Protein AF-A0A2S3U8Y3-F1 (afdb_monomer_lite)

Radius of gyration: 16.67 Å; chains: 1; bounding box: 42×33×46 Å

Secondary structure (DSSP, 8-state):
----SS-EEEEEE--SS---EEEEEEE-S-SBSSSSTTSPB-TT-EEEEE-EEEEESS--EE-EEEEPB--EETTEEPP---EEEEEE-TT--SEEEEEE-TT-EEE--TTS---SS--B--EEEEEES----

InterPro domains:
  IPR027994 WxL domain [PF13731] (4-131)

Foldseek 3Di:
DPPDLKDKDKDADPVPQQFKKFKKKWWWAAFFLDPDPVTAHLPPKWKKFWKDWPDWPFDKDADIDTYDYFDADPNDIDTGDIDTGMMDHRNGHHGMTMIIRSVMDIDRDPPGDDDPGGTDIDMDIDMGRDGDD

Sequence (133 aa):
MNASTTPTVEVSDLRGTNAGWSLTVAQGQQFNTATDASGSALTNAALTVASTKVSSDSTVNTGNATLTPGTTTSGTTTNGAAGTVASASDGDGNGISTFTFGSSTLAVPGATTKLAKAYTTTLTWNLGDTPSN

Organism: NCBI:txid337330

pLDDT: mean 90.71, std 12.18, range [37.59, 98.12]

Structure (mmCIF, N/CA/C/O backbone):
data_AF-A0A2S3U8Y3-F1
#
_entry.id   AF-A0A2S3U8Y3-F1
#
loop_
_atom_site.group_PDB
_atom_site.id
_atom_site.type_symbol
_atom_site.label_atom_id
_atom_site.label_alt_id
_atom_site.label_comp_id
_atom_site.label_asym_id
_atom_site.label_entity_id
_atom_site.label_seq_id
_atom_site.pdbx_PDB_ins_code
_atom_site.Cartn_x
_atom_site.Cartn_y
_atom_site.Cartn_z
_atom_site.occupancy
_atom_site.B_iso_or_equiv
_atom_site.auth_seq_id
_atom_site.auth_comp_id
_atom_site.auth_asym_id
_atom_site.auth_atom_id
_atom_site.pdbx_PDB_model_num
ATOM 1 N N . MET A 1 1 ? 4.370 16.538 14.446 1.00 37.59 1 MET A N 1
ATOM 2 C CA . MET A 1 1 ? 4.765 15.880 13.185 1.00 37.59 1 MET A CA 1
ATOM 3 C C . MET A 1 1 ? 3.843 16.412 12.108 1.00 37.59 1 MET A C 1
ATOM 5 O O . MET A 1 1 ? 2.636 16.321 12.290 1.00 37.59 1 MET A O 1
ATOM 9 N N . ASN A 1 2 ? 4.377 17.036 11.060 1.00 37.81 2 ASN A N 1
ATOM 10 C CA . ASN A 1 2 ? 3.556 17.513 9.949 1.00 37.81 2 ASN A CA 1
ATOM 11 C C . ASN A 1 2 ? 3.145 16.279 9.146 1.00 37.81 2 ASN A C 1
ATOM 13 O O . ASN A 1 2 ? 3.967 15.710 8.433 1.00 37.81 2 ASN A O 1
ATOM 17 N N . ALA A 1 3 ? 1.919 15.796 9.343 1.00 47.47 3 ALA A N 1
ATOM 18 C CA . ALA A 1 3 ? 1.390 14.721 8.520 1.00 47.47 3 ALA A CA 1
ATOM 19 C C . ALA A 1 3 ? 1.272 15.256 7.088 1.00 47.47 3 ALA A C 1
ATOM 21 O O . ALA A 1 3 ? 0.529 16.209 6.852 1.00 47.47 3 ALA A O 1
ATOM 22 N N . SER A 1 4 ? 2.031 14.687 6.147 1.00 53.06 4 SER A N 1
ATOM 23 C CA . SER A 1 4 ? 1.773 14.936 4.729 1.00 53.06 4 SER A CA 1
ATOM 24 C C . SER A 1 4 ? 0.342 14.499 4.443 1.00 53.06 4 SER A C 1
ATOM 26 O O . SER A 1 4 ? -0.022 13.355 4.715 1.00 53.06 4 SER A O 1
ATOM 28 N N . THR A 1 5 ? -0.479 15.398 3.910 1.00 67.19 5 THR A N 1
ATOM 29 C CA . THR A 1 5 ? -1.852 15.070 3.504 1.00 67.19 5 THR A CA 1
ATOM 30 C C . THR A 1 5 ? -1.881 14.187 2.258 1.00 67.19 5 THR A C 1
ATOM 32 O O . THR A 1 5 ? -2.930 13.656 1.912 1.00 67.19 5 THR A O 1
ATOM 35 N N . THR A 1 6 ? -0.736 14.010 1.588 1.00 78.19 6 THR A N 1
ATOM 36 C CA . THR A 1 6 ? -0.576 13.116 0.439 1.00 78.19 6 THR A CA 1
ATOM 37 C C . THR A 1 6 ? 0.714 12.304 0.605 1.00 78.19 6 THR A C 1
ATOM 39 O O . THR A 1 6 ? 1.803 12.839 0.391 1.00 78.19 6 THR A O 1
ATOM 42 N N . PRO A 1 7 ? 0.645 11.038 1.046 1.00 87.31 7 PRO A N 1
ATOM 43 C CA . PRO A 1 7 ? 1.820 10.172 1.111 1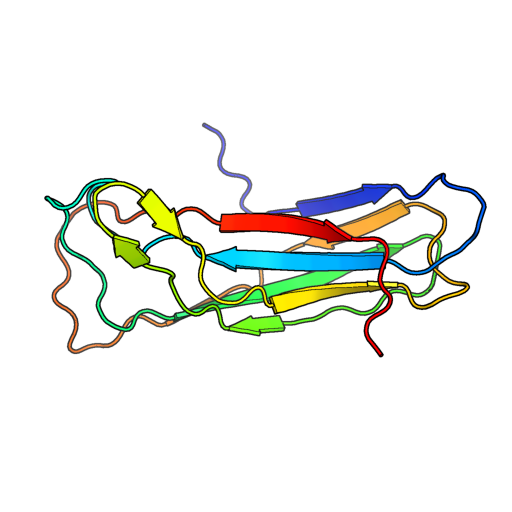.00 87.31 7 PRO A CA 1
ATOM 44 C C . PRO A 1 7 ? 2.390 9.937 -0.295 1.00 87.31 7 PRO A C 1
ATOM 46 O O . PRO A 1 7 ? 1.639 9.582 -1.207 1.00 87.31 7 PRO A O 1
ATOM 49 N N . THR A 1 8 ? 3.706 10.112 -0.445 1.00 92.38 8 THR A N 1
ATOM 50 C CA . THR A 1 8 ? 4.437 10.003 -1.719 1.00 92.38 8 THR A CA 1
ATOM 51 C C . THR A 1 8 ? 5.597 9.024 -1.574 1.00 92.38 8 THR A C 1
ATOM 53 O O . THR A 1 8 ? 6.280 9.031 -0.550 1.00 92.38 8 THR A O 1
ATOM 56 N N . VAL A 1 9 ? 5.832 8.208 -2.601 1.00 94.56 9 VAL A N 1
ATOM 57 C CA . VAL A 1 9 ? 7.016 7.348 -2.735 1.00 94.56 9 VAL A CA 1
ATOM 58 C C . VAL A 1 9 ? 7.700 7.666 -4.057 1.00 94.56 9 VAL A C 1
ATOM 60 O O . VAL A 1 9 ? 7.035 7.807 -5.083 1.00 94.56 9 VAL A O 1
ATOM 63 N N . GLU A 1 10 ? 9.024 7.753 -4.021 1.00 96.44 10 GLU A N 1
ATOM 64 C CA . GLU A 1 10 ? 9.883 7.846 -5.196 1.00 96.44 10 GLU A CA 1
ATOM 65 C C . GLU A 1 10 ? 10.728 6.572 -5.290 1.00 96.44 10 GLU A C 1
ATOM 67 O O . GLU A 1 10 ? 11.330 6.145 -4.304 1.00 96.44 10 GLU A O 1
ATOM 72 N N . VAL A 1 11 ? 10.740 5.958 -6.471 1.00 95.69 11 VAL A N 1
ATOM 73 C CA . VAL A 1 11 ? 11.632 4.857 -6.832 1.00 95.69 11 VAL A CA 1
ATOM 74 C C . VAL A 1 11 ? 12.668 5.416 -7.796 1.00 95.69 11 VAL A C 1
ATOM 76 O O . VAL A 1 11 ? 12.304 5.876 -8.875 1.00 95.69 11 VAL A O 1
ATOM 79 N N . SER A 1 12 ? 13.936 5.368 -7.396 1.00 95.75 12 SER A N 1
ATOM 80 C CA . SER A 1 12 ? 15.076 5.824 -8.194 1.00 95.75 12 SER A CA 1
ATOM 81 C C . SER A 1 12 ? 15.930 4.620 -8.567 1.00 95.75 12 SER A C 1
ATOM 83 O O . SER A 1 12 ? 16.745 4.156 -7.768 1.00 95.75 12 SER A O 1
ATOM 85 N N . ASP A 1 13 ? 15.713 4.092 -9.769 1.00 94.44 13 ASP A N 1
ATOM 86 C CA . ASP A 1 13 ? 16.428 2.927 -10.279 1.00 94.44 13 ASP A CA 1
ATOM 87 C C . ASP A 1 13 ? 17.562 3.357 -11.213 1.00 94.44 13 ASP A C 1
ATOM 89 O O . ASP A 1 13 ? 17.360 3.778 -12.354 1.00 94.44 13 ASP A O 1
ATOM 93 N N . LEU A 1 14 ? 18.783 3.250 -10.695 1.00 92.69 14 LEU A N 1
ATOM 94 C CA . LEU A 1 14 ? 20.017 3.625 -11.383 1.00 92.69 14 LEU A CA 1
ATOM 95 C C . LEU A 1 14 ? 20.921 2.411 -11.633 1.00 92.69 14 LEU A C 1
ATOM 97 O O . LEU A 1 14 ? 22.128 2.566 -11.820 1.00 92.69 14 LEU A O 1
ATOM 101 N N . ARG A 1 15 ? 20.363 1.191 -11.616 1.00 92.00 15 ARG A N 1
ATOM 102 C CA . ARG A 1 15 ? 21.140 -0.049 -11.801 1.00 92.00 15 ARG A CA 1
ATOM 103 C C . ARG A 1 15 ? 21.731 -0.165 -13.206 1.00 92.00 15 ARG A C 1
ATOM 105 O O . ARG A 1 15 ? 22.720 -0.866 -13.396 1.00 92.00 15 ARG A O 1
ATOM 112 N N . GLY A 1 16 ? 21.128 0.499 -14.195 1.00 87.19 16 GLY A N 1
ATOM 113 C CA . GLY A 1 16 ? 21.601 0.528 -15.582 1.00 87.19 16 GLY A CA 1
ATOM 114 C C . GLY A 1 16 ? 21.310 -0.747 -16.379 1.00 87.19 16 GLY A C 1
ATOM 115 O O . GLY A 1 16 ? 21.524 -0.765 -17.587 1.00 87.19 16 GLY A O 1
ATOM 116 N N . THR A 1 17 ? 20.776 -1.791 -15.738 1.00 90.75 17 THR A N 1
ATOM 117 C CA . THR A 1 17 ? 20.333 -3.031 -16.394 1.00 90.75 17 THR A CA 1
ATOM 118 C C . THR A 1 17 ? 18.989 -2.875 -17.095 1.00 90.75 17 THR A C 1
ATOM 120 O O . THR A 1 17 ? 18.659 -3.696 -17.944 1.00 90.75 17 THR A O 1
ATOM 123 N N . ASN A 1 18 ? 18.223 -1.835 -16.743 1.00 91.44 18 ASN A N 1
ATOM 124 C CA . ASN A 1 18 ? 16.844 -1.629 -17.176 1.00 91.44 18 ASN A CA 1
ATOM 125 C C . ASN A 1 18 ? 15.880 -2.760 -16.776 1.00 91.44 18 ASN A C 1
ATOM 127 O O . ASN A 1 18 ? 14.777 -2.855 -17.311 1.00 91.44 18 ASN A O 1
ATOM 131 N N . ALA A 1 19 ? 16.296 -3.616 -15.838 1.00 93.62 19 ALA A N 1
ATOM 132 C CA . ALA A 1 19 ? 15.482 -4.709 -15.333 1.00 93.62 19 ALA A CA 1
ATOM 133 C C . ALA A 1 19 ? 14.278 -4.176 -14.551 1.00 93.62 19 ALA A C 1
ATOM 135 O O . ALA A 1 19 ? 14.382 -3.161 -13.867 1.00 93.62 19 ALA A O 1
ATOM 136 N N . GLY A 1 20 ? 13.156 -4.889 -14.601 1.00 94.50 20 GLY A N 1
ATOM 137 C CA . GLY A 1 20 ? 11.944 -4.494 -13.886 1.00 94.50 20 GLY A CA 1
ATOM 138 C C . GLY A 1 20 ? 12.099 -4.454 -12.361 1.00 94.50 20 GLY A C 1
ATOM 139 O O . GLY A 1 20 ? 13.095 -4.903 -11.780 1.00 94.50 20 GLY A O 1
ATOM 140 N N . TRP A 1 21 ? 11.072 -3.924 -11.702 1.00 95.75 21 TRP A N 1
ATOM 141 C CA . TRP A 1 21 ? 10.957 -3.894 -10.246 1.00 95.75 21 TRP A CA 1
ATOM 142 C C . TRP A 1 21 ? 9.493 -3.956 -9.807 1.00 95.75 21 TRP A C 1
ATOM 144 O O . TRP A 1 21 ? 8.574 -3.638 -10.562 1.00 95.75 21 TRP A O 1
ATOM 154 N N . SER A 1 22 ? 9.271 -4.351 -8.557 1.00 96.81 22 SER A N 1
ATOM 155 C CA . SER A 1 22 ? 7.957 -4.417 -7.924 1.00 96.81 22 SER A CA 1
ATOM 156 C C . SER A 1 22 ? 8.002 -3.766 -6.545 1.00 96.81 22 SER A C 1
ATOM 158 O O . SER A 1 22 ? 8.751 -4.191 -5.661 1.00 96.81 22 SER A O 1
ATOM 160 N N . LEU A 1 23 ? 7.193 -2.720 -6.364 1.00 97.00 23 LEU A N 1
ATOM 161 C CA . LEU A 1 23 ? 6.929 -2.081 -5.082 1.00 97.00 23 LEU A CA 1
ATOM 162 C C . LEU A 1 23 ? 5.701 -2.734 -4.454 1.00 97.00 23 LEU A C 1
ATOM 164 O O . LEU A 1 23 ? 4.584 -2.660 -4.975 1.00 97.00 23 LEU A O 1
ATOM 168 N N . THR A 1 24 ? 5.912 -3.337 -3.293 1.00 97.50 24 THR A N 1
ATOM 169 C CA . THR A 1 24 ? 4.889 -4.061 -2.543 1.00 97.50 24 THR A CA 1
ATOM 170 C C . THR A 1 24 ? 4.713 -3.468 -1.155 1.00 97.50 24 THR A C 1
ATOM 172 O O . THR A 1 24 ? 5.638 -2.882 -0.586 1.00 97.50 24 THR A O 1
ATOM 175 N N . VAL A 1 25 ? 3.517 -3.631 -0.599 1.00 97.62 25 VAL A N 1
ATOM 176 C CA . VAL A 1 25 ? 3.197 -3.232 0.769 1.00 97.62 25 VAL A CA 1
ATOM 177 C C . VAL A 1 25 ? 2.461 -4.360 1.478 1.00 97.62 25 VAL A C 1
ATOM 179 O O . VAL A 1 25 ? 1.575 -4.997 0.912 1.00 97.62 25 VAL A O 1
ATOM 182 N N . ALA A 1 26 ? 2.840 -4.609 2.725 1.00 97.81 26 ALA A N 1
ATOM 183 C CA . ALA A 1 26 ? 2.190 -5.561 3.610 1.00 97.81 26 ALA A CA 1
ATOM 184 C C . ALA A 1 26 ? 1.786 -4.867 4.910 1.00 97.81 26 ALA A C 1
ATOM 186 O O . ALA A 1 26 ? 2.493 -3.987 5.406 1.00 97.81 26 ALA A O 1
ATOM 187 N N . GLN A 1 27 ? 0.657 -5.279 5.479 1.00 97.25 27 GLN A N 1
ATOM 188 C CA . GLN A 1 27 ? 0.222 -4.814 6.789 1.00 97.25 27 GLN A CA 1
ATOM 189 C C . GLN A 1 27 ? 0.763 -5.748 7.874 1.00 97.25 27 GLN A C 1
ATOM 191 O O . GLN A 1 27 ? 0.697 -6.971 7.739 1.00 97.25 27 GLN A O 1
ATOM 196 N N . GLY A 1 2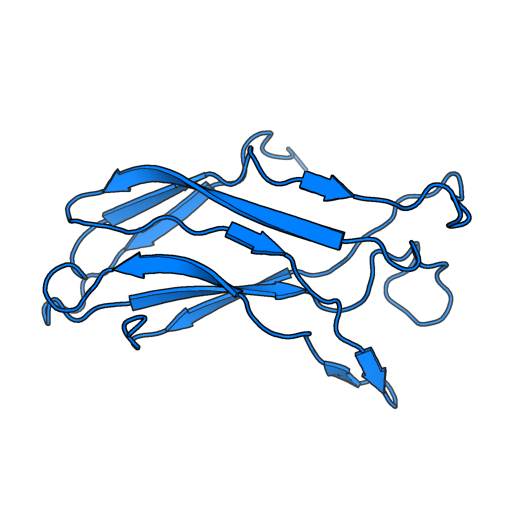8 ? 1.268 -5.167 8.962 1.00 94.44 28 GLY A N 1
ATOM 197 C CA . GLY A 1 28 ? 1.550 -5.869 10.211 1.00 94.44 28 GLY A CA 1
ATOM 198 C C . GLY A 1 28 ? 0.250 -6.270 10.909 1.00 94.44 28 GLY A C 1
ATOM 199 O O . GLY A 1 28 ? -0.653 -6.818 10.291 1.00 94.44 28 GLY A O 1
ATOM 200 N N . GLN A 1 29 ? 0.111 -5.980 12.201 1.00 93.69 29 GLN A N 1
ATOM 201 C CA . GLN A 1 29 ? -1.134 -6.282 12.919 1.00 93.69 29 GLN A CA 1
ATOM 202 C C . GLN A 1 29 ? -2.337 -5.487 12.400 1.00 93.69 29 GLN A C 1
ATOM 204 O O . GLN A 1 29 ? -2.207 -4.512 11.655 1.00 93.69 29 GLN A O 1
ATOM 209 N N . GLN A 1 30 ? -3.535 -5.885 12.821 1.00 95.19 30 GLN A N 1
ATOM 210 C CA . GLN A 1 30 ? -4.726 -5.064 12.623 1.00 95.19 30 GLN A CA 1
ATOM 211 C C . GLN A 1 30 ? -4.519 -3.654 13.228 1.00 95.19 30 GLN A C 1
ATOM 213 O O . GLN A 1 30 ? -3.604 -3.416 14.017 1.00 95.19 30 GLN A O 1
ATOM 218 N N . PHE A 1 31 ? -5.335 -2.687 12.812 1.00 95.31 31 PHE A N 1
ATOM 219 C CA . PHE A 1 31 ? -5.430 -1.396 13.478 1.00 95.31 31 PHE A CA 1
ATOM 220 C C . PHE A 1 31 ? -5.835 -1.603 14.936 1.00 95.31 31 PHE A C 1
ATOM 222 O O . PHE A 1 31 ? -6.961 -2.022 15.211 1.00 95.31 31 PHE A O 1
ATOM 229 N N . ASN A 1 32 ? -4.943 -1.266 15.862 1.00 94.38 32 ASN A N 1
ATOM 230 C CA . ASN A 1 32 ? -5.126 -1.498 17.288 1.00 94.38 32 ASN A CA 1
ATOM 231 C C . ASN A 1 32 ? -4.913 -0.211 18.088 1.00 94.38 32 ASN A C 1
ATOM 233 O O . ASN A 1 32 ? -4.140 0.661 17.698 1.00 94.38 32 ASN A O 1
ATOM 237 N N . THR A 1 33 ? -5.578 -0.093 19.241 1.00 94.62 33 THR A N 1
ATOM 238 C CA . THR A 1 33 ? -5.389 1.062 20.141 1.00 94.62 33 THR A CA 1
ATOM 239 C C . THR A 1 33 ? -4.072 1.044 20.918 1.00 94.62 33 THR A C 1
ATOM 241 O O . THR A 1 33 ? -3.769 1.994 21.635 1.00 94.62 33 THR A O 1
ATOM 244 N N . ALA A 1 34 ? -3.333 -0.059 20.840 1.00 86.94 34 ALA A N 1
ATOM 245 C CA . ALA A 1 34 ? -1.991 -0.224 21.374 1.00 86.94 34 ALA A CA 1
ATOM 246 C C . ALA A 1 34 ? -1.206 -1.125 20.417 1.00 86.94 34 ALA A C 1
ATOM 248 O O . ALA A 1 34 ? -1.794 -1.943 19.711 1.00 86.94 34 ALA A O 1
ATOM 249 N N . THR A 1 35 ? 0.115 -0.975 20.395 1.00 73.75 35 THR A N 1
ATOM 250 C CA . THR A 1 35 ? 1.013 -1.771 19.542 1.00 73.75 35 THR A CA 1
ATOM 251 C C . THR A 1 35 ? 1.299 -3.168 20.103 1.00 73.75 35 THR A C 1
ATOM 253 O O . THR A 1 35 ? 1.978 -3.957 19.453 1.00 73.75 35 THR A O 1
ATOM 256 N N . ASP A 1 36 ? 0.812 -3.464 21.308 1.00 70.94 36 ASP A N 1
ATOM 257 C CA . ASP A 1 36 ? 0.915 -4.755 21.985 1.00 70.94 36 ASP A CA 1
ATOM 258 C C . ASP A 1 36 ? -0.462 -5.443 22.109 1.00 70.94 36 ASP A C 1
ATOM 260 O O . ASP A 1 36 ? -1.491 -4.944 21.642 1.00 70.94 36 ASP A O 1
ATOM 264 N N . ALA A 1 37 ? -0.489 -6.607 22.763 1.00 69.50 37 ALA A N 1
ATOM 265 C CA . ALA A 1 37 ? -1.696 -7.415 22.938 1.00 69.50 37 ALA A CA 1
ATOM 266 C C . ALA A 1 37 ? -2.767 -6.789 23.862 1.00 69.50 37 ALA A C 1
ATOM 268 O O . ALA A 1 37 ? -3.846 -7.361 24.000 1.00 69.50 37 ALA A O 1
ATOM 269 N N . SER A 1 38 ? -2.506 -5.641 24.501 1.00 80.44 38 SER A N 1
ATOM 270 C CA . SER A 1 38 ? -3.470 -4.967 25.387 1.00 80.44 38 SER A CA 1
ATOM 271 C C . SER A 1 38 ? -4.458 -4.059 24.641 1.00 80.44 38 SER A C 1
ATOM 273 O O . SER A 1 38 ? -5.448 -3.595 25.214 1.00 80.44 38 SER A O 1
ATOM 275 N N . GLY A 1 39 ? -4.197 -3.785 23.359 1.00 86.44 39 GLY A N 1
ATOM 276 C CA . GLY A 1 39 ? -5.020 -2.911 22.530 1.00 86.44 39 GLY A CA 1
ATOM 277 C C . GLY A 1 39 ? -6.314 -3.565 22.049 1.00 86.44 39 GLY A C 1
ATOM 278 O O . GLY A 1 39 ? -6.391 -4.771 21.838 1.00 86.44 39 GLY A O 1
ATOM 279 N N . SER A 1 40 ? -7.338 -2.750 21.796 1.00 92.94 40 SER A N 1
ATOM 280 C CA . SER A 1 40 ? -8.534 -3.195 21.073 1.00 92.94 40 SER A CA 1
ATOM 281 C C . SER A 1 40 ? -8.325 -3.034 19.571 1.00 92.94 40 SER A C 1
ATOM 283 O O . SER A 1 40 ? -7.869 -1.979 19.131 1.00 92.94 40 SER A O 1
ATOM 285 N N . ALA A 1 41 ? -8.667 -4.056 18.789 1.00 94.06 41 ALA A N 1
ATOM 286 C CA . ALA A 1 41 ? -8.530 -4.041 17.335 1.00 94.06 41 ALA A CA 1
ATOM 287 C C . ALA A 1 41 ? -9.792 -3.501 16.640 1.00 94.06 41 ALA A C 1
ATOM 289 O O . ALA A 1 41 ? -10.907 -3.688 17.131 1.00 94.06 41 ALA A O 1
ATOM 290 N N . LEU A 1 42 ? -9.634 -2.897 15.461 1.00 95.94 42 LEU A N 1
ATOM 291 C CA . LEU A 1 42 ? -10.725 -2.729 14.497 1.00 95.94 42 LEU A CA 1
ATOM 292 C C . LEU A 1 42 ? -10.925 -4.053 13.753 1.00 95.94 42 LEU A C 1
ATOM 294 O O . LEU A 1 42 ? -10.358 -4.276 12.685 1.00 95.94 42 LEU A O 1
ATOM 298 N N . THR A 1 43 ? -11.688 -4.969 14.345 1.00 94.56 43 THR A N 1
ATOM 299 C CA . THR A 1 43 ? -11.893 -6.315 13.800 1.00 94.56 43 THR A CA 1
ATOM 300 C C . THR A 1 43 ? -12.429 -6.253 12.370 1.00 94.56 43 THR A C 1
ATOM 302 O O . THR A 1 43 ? -13.407 -5.559 12.087 1.00 94.56 43 THR A O 1
ATOM 305 N N . ASN A 1 44 ? -11.785 -7.007 11.473 1.00 94.94 44 ASN A N 1
ATOM 306 C CA . ASN A 1 44 ? -12.095 -7.071 10.042 1.00 94.94 44 ASN A CA 1
ATOM 307 C C . ASN A 1 44 ? -12.028 -5.719 9.309 1.00 94.94 44 ASN A C 1
ATOM 309 O O . ASN A 1 44 ? -12.640 -5.570 8.252 1.00 94.94 44 ASN A O 1
ATOM 313 N N . ALA A 1 45 ? -11.300 -4.731 9.842 1.00 97.06 45 ALA A N 1
ATOM 314 C CA . ALA A 1 45 ? -10.966 -3.555 9.056 1.00 97.06 45 ALA A CA 1
ATOM 315 C C . ALA A 1 45 ? -10.003 -3.933 7.924 1.00 97.06 45 ALA A C 1
ATOM 317 O O . ALA A 1 45 ? -9.083 -4.732 8.123 1.00 97.06 45 ALA A O 1
ATOM 318 N N . ALA A 1 46 ? -10.231 -3.355 6.747 1.00 97.56 46 ALA A N 1
ATOM 319 C CA . ALA A 1 46 ? -9.472 -3.633 5.537 1.00 97.56 46 ALA A CA 1
ATOM 320 C C . ALA A 1 46 ? -8.923 -2.326 4.961 1.00 97.56 46 ALA A C 1
ATOM 322 O O . ALA A 1 46 ? -9.687 -1.419 4.616 1.00 97.56 46 ALA A O 1
ATOM 323 N N . LEU A 1 47 ? -7.597 -2.232 4.871 1.00 97.94 47 LEU A N 1
ATOM 324 C CA . LEU A 1 47 ? -6.911 -1.117 4.228 1.00 97.94 47 LEU A CA 1
ATOM 325 C C . LEU A 1 47 ? -6.653 -1.468 2.765 1.00 97.94 47 LEU A C 1
ATOM 327 O O . LEU A 1 47 ? -5.960 -2.440 2.479 1.00 97.94 47 LEU A O 1
ATOM 331 N N . THR A 1 48 ? -7.165 -0.654 1.850 1.00 98.12 48 THR A N 1
ATOM 332 C CA . THR A 1 48 ? -6.783 -0.698 0.438 1.00 98.12 48 THR A CA 1
ATOM 333 C C . THR A 1 48 ? -5.770 0.401 0.172 1.00 98.12 48 THR A C 1
ATOM 335 O O . THR A 1 48 ? -6.109 1.582 0.248 1.00 98.12 48 THR A O 1
ATOM 338 N N . VAL A 1 49 ? -4.534 0.015 -0.140 1.00 97.56 49 VAL A N 1
ATOM 339 C CA . VAL A 1 49 ? -3.473 0.935 -0.557 1.00 97.56 49 VAL A CA 1
ATOM 340 C C . VAL A 1 49 ? -3.487 1.017 -2.075 1.00 97.56 49 VAL A C 1
ATOM 342 O O . VAL A 1 49 ? -3.306 0.006 -2.748 1.00 97.56 49 VAL A O 1
ATOM 345 N N . ALA A 1 50 ? -3.721 2.208 -2.615 1.00 96.56 50 ALA A N 1
ATOM 346 C CA . ALA A 1 50 ? -3.799 2.441 -4.052 1.00 96.56 50 ALA A CA 1
ATOM 347 C C . ALA A 1 50 ? -2.770 3.490 -4.456 1.00 96.56 50 ALA A C 1
ATOM 349 O O . ALA A 1 50 ? -2.706 4.553 -3.838 1.00 96.56 50 ALA A O 1
ATOM 350 N N . SER A 1 51 ? -1.962 3.184 -5.471 1.00 96.88 51 SER A N 1
ATOM 351 C CA . SER A 1 51 ? -1.020 4.152 -6.019 1.00 96.88 51 SER A CA 1
ATOM 352 C C . SER A 1 51 ? -1.637 4.935 -7.174 1.00 96.88 51 SER A C 1
ATOM 354 O O . SER A 1 51 ? -2.429 4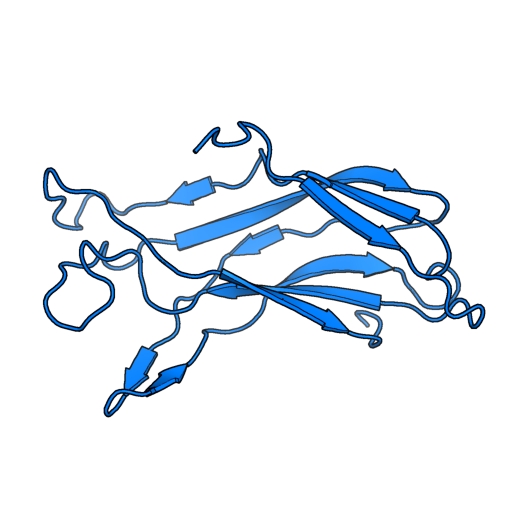.423 -7.966 1.00 96.88 51 SER A O 1
ATOM 356 N N . THR A 1 52 ? -1.212 6.185 -7.290 1.00 96.75 52 THR A N 1
ATOM 357 C CA . THR A 1 52 ? -1.445 7.047 -8.444 1.00 96.75 52 THR A CA 1
ATOM 358 C C . THR A 1 52 ? -0.091 7.540 -8.927 1.00 96.75 52 THR A C 1
ATOM 360 O O . THR A 1 52 ? 0.661 8.140 -8.155 1.00 96.75 52 THR A O 1
ATOM 363 N N . LYS A 1 53 ? 0.228 7.306 -10.202 1.00 96.88 53 LYS A N 1
ATOM 364 C CA . LYS A 1 53 ? 1.450 7.829 -10.822 1.00 96.88 53 LYS A CA 1
ATOM 365 C C . LYS A 1 53 ? 1.386 9.354 -10.873 1.00 96.88 53 LYS A C 1
ATOM 367 O O . LYS A 1 53 ? 0.425 9.908 -11.402 1.00 96.88 53 LYS A O 1
ATOM 372 N N . VAL A 1 54 ? 2.421 10.007 -10.359 1.00 96.88 54 VAL A N 1
ATOM 373 C CA . VAL A 1 54 ? 2.627 11.457 -10.474 1.00 96.88 54 VAL A CA 1
ATOM 374 C C . VAL A 1 54 ? 3.504 11.758 -11.684 1.00 96.88 54 VAL A C 1
ATOM 376 O O . VAL A 1 54 ? 3.115 12.530 -12.554 1.00 96.88 54 VAL A O 1
ATOM 379 N N . SER A 1 55 ? 4.659 11.101 -11.761 1.00 97.31 55 SER A N 1
ATOM 380 C CA . SER A 1 55 ? 5.649 11.249 -12.829 1.00 97.31 55 SER A CA 1
ATOM 381 C C . SER A 1 55 ? 6.456 9.964 -12.969 1.00 97.31 55 SER A C 1
ATOM 383 O O . SER A 1 55 ? 6.558 9.189 -12.018 1.00 97.31 55 SER A O 1
ATOM 385 N N . SER A 1 56 ? 7.009 9.722 -14.152 1.00 95.31 56 SER A N 1
ATOM 386 C CA . SER A 1 56 ? 7.990 8.662 -14.369 1.00 95.31 56 SER A CA 1
ATOM 387 C C . SER A 1 56 ? 8.812 8.952 -15.622 1.00 95.31 56 SER A C 1
ATOM 389 O O . SER A 1 56 ? 8.264 9.486 -16.590 1.00 95.31 56 SER A O 1
ATOM 391 N N . ASP A 1 57 ? 10.091 8.587 -15.589 1.00 95.38 57 ASP A N 1
ATOM 392 C CA . ASP A 1 57 ? 10.992 8.620 -16.746 1.00 95.38 57 ASP A CA 1
ATOM 393 C C . ASP A 1 57 ? 10.745 7.451 -17.725 1.00 95.38 57 ASP A C 1
ATOM 395 O O . ASP A 1 57 ? 11.174 7.520 -18.877 1.00 95.38 57 ASP A O 1
ATOM 399 N N . SER A 1 58 ? 10.031 6.406 -17.283 1.00 91.62 58 SER A N 1
ATOM 400 C CA . SER A 1 58 ? 9.788 5.153 -18.017 1.00 91.62 58 SER A CA 1
ATOM 401 C C . SER A 1 58 ? 8.325 4.690 -17.895 1.00 91.62 58 SER A C 1
ATOM 403 O O . SER A 1 58 ? 7.479 5.343 -17.271 1.00 91.62 58 SER A O 1
ATOM 405 N N . THR A 1 59 ? 7.973 3.562 -18.520 1.00 94.81 59 THR A N 1
ATOM 406 C CA . THR A 1 59 ? 6.628 2.991 -18.367 1.00 94.81 59 THR A CA 1
ATOM 407 C C . THR A 1 59 ? 6.499 2.306 -17.011 1.00 94.81 59 THR A C 1
ATOM 409 O O . THR A 1 59 ? 7.224 1.373 -16.692 1.00 94.81 59 THR A O 1
ATOM 412 N N . VAL A 1 60 ? 5.523 2.725 -16.209 1.00 96.25 60 VAL A N 1
ATOM 413 C CA . VAL A 1 60 ? 5.237 2.089 -14.917 1.00 96.25 60 VAL A CA 1
ATOM 414 C C . VAL A 1 60 ? 3.764 1.769 -14.765 1.00 96.25 60 VAL A C 1
ATOM 416 O O . VAL A 1 60 ? 2.886 2.512 -15.218 1.00 96.25 60 VAL A O 1
ATOM 419 N N . ASN A 1 61 ? 3.509 0.679 -14.056 1.00 96.44 61 ASN A N 1
ATOM 420 C CA . ASN A 1 61 ? 2.189 0.209 -13.693 1.00 96.44 61 ASN A CA 1
ATOM 421 C C . ASN A 1 61 ? 1.843 0.679 -12.279 1.00 96.44 61 ASN A C 1
ATOM 423 O O . ASN A 1 61 ? 2.654 0.596 -11.356 1.00 96.44 61 ASN A O 1
ATOM 427 N N . THR A 1 62 ? 0.613 1.150 -12.102 1.00 96.94 62 THR A N 1
ATOM 428 C CA . THR A 1 62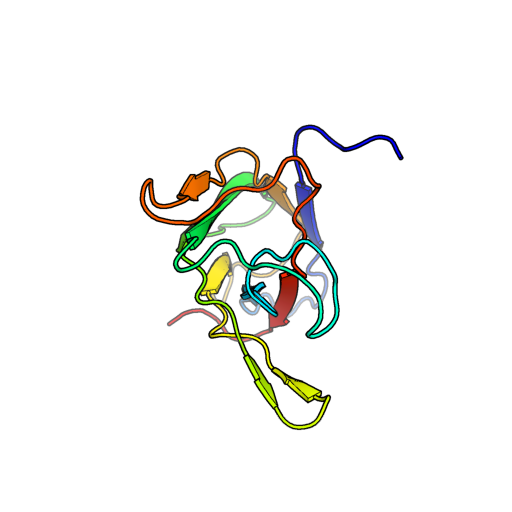 ? 0.021 1.437 -10.790 1.00 96.94 62 THR A CA 1
ATOM 429 C C . THR A 1 62 ? -0.870 0.280 -10.368 1.00 96.94 62 THR A C 1
ATOM 431 O O . THR A 1 62 ? -1.590 -0.278 -11.194 1.00 96.94 62 THR A O 1
ATOM 434 N N . GLY A 1 63 ? -0.866 -0.043 -9.082 1.00 95.56 63 GLY A N 1
ATOM 435 C CA . GLY A 1 63 ? -1.662 -1.110 -8.495 1.00 95.56 63 GLY A CA 1
ATOM 436 C C . GLY A 1 63 ? -2.481 -0.640 -7.300 1.00 95.56 63 GLY A C 1
ATOM 437 O O . GLY A 1 63 ? -2.268 0.435 -6.731 1.00 95.56 63 GLY A O 1
ATOM 438 N N . ASN A 1 64 ? -3.421 -1.491 -6.909 1.00 96.25 64 ASN A N 1
ATOM 439 C CA . ASN A 1 64 ? -4.136 -1.391 -5.649 1.00 96.25 64 ASN A CA 1
ATOM 440 C C . ASN A 1 64 ? -4.041 -2.728 -4.912 1.00 96.25 64 ASN A C 1
ATOM 442 O O . ASN A 1 64 ? -4.119 -3.792 -5.521 1.00 96.25 64 ASN A O 1
ATOM 446 N N . ALA A 1 65 ? -3.862 -2.658 -3.598 1.00 97.50 65 ALA A N 1
ATOM 447 C CA . ALA A 1 65 ? -3.716 -3.818 -2.739 1.00 97.50 65 ALA A CA 1
ATOM 448 C C . ALA A 1 65 ? -4.643 -3.680 -1.533 1.00 97.50 65 ALA A C 1
ATOM 450 O O . ALA A 1 65 ? -4.458 -2.791 -0.701 1.00 97.50 65 ALA A O 1
ATOM 451 N N . THR A 1 66 ? -5.635 -4.568 -1.430 1.00 98.12 66 THR A N 1
ATOM 452 C CA . THR A 1 66 ? -6.393 -4.744 -0.184 1.00 98.12 66 THR A CA 1
ATOM 453 C C . THR A 1 66 ? -5.575 -5.625 0.747 1.00 98.12 66 THR A C 1
ATOM 455 O O . THR A 1 66 ? -5.344 -6.796 0.451 1.00 98.12 66 THR A O 1
ATOM 458 N N . LEU A 1 67 ? -5.103 -5.056 1.851 1.00 98.00 67 LEU A N 1
ATOM 459 C CA . LEU A 1 67 ? -4.177 -5.726 2.749 1.00 98.00 67 LEU A CA 1
ATOM 460 C C . LEU A 1 67 ? -4.916 -6.602 3.750 1.00 98.00 67 LEU A C 1
ATOM 462 O O . LEU A 1 67 ? -5.887 -6.191 4.388 1.00 98.00 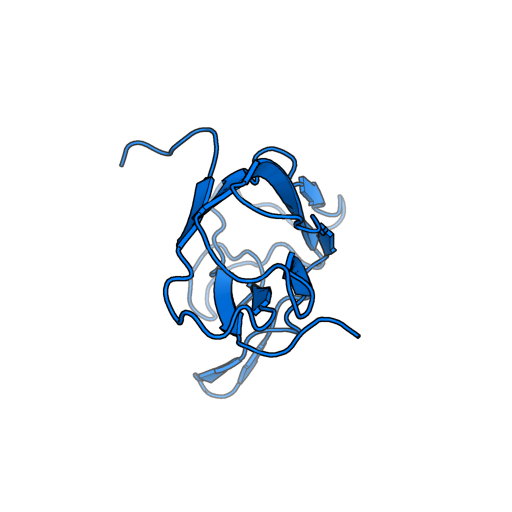67 LEU A O 1
ATOM 466 N N . THR A 1 68 ? -4.400 -7.813 3.914 1.00 96.19 68 THR A N 1
ATOM 467 C CA . THR A 1 68 ? -4.726 -8.672 5.047 1.00 96.19 68 THR A CA 1
ATOM 468 C C . THR A 1 68 ? -3.766 -8.342 6.186 1.00 96.19 68 THR A C 1
ATOM 470 O O . THR A 1 68 ? -2.554 -8.409 5.962 1.00 96.19 68 THR A O 1
ATOM 473 N N . PRO A 1 69 ? -4.248 -8.024 7.396 1.00 95.56 69 PRO A N 1
ATOM 474 C CA . PRO A 1 69 ? -3.372 -7.905 8.549 1.00 95.56 69 PRO A CA 1
ATOM 475 C C . PRO A 1 69 ? -2.682 -9.239 8.846 1.00 95.56 69 PRO A C 1
ATOM 477 O O . PRO A 1 69 ? -3.293 -10.304 8.760 1.00 95.56 69 PRO A O 1
ATOM 480 N N . GLY A 1 70 ? -1.409 -9.175 9.210 1.00 94.56 70 GLY A N 1
ATOM 481 C CA . GLY A 1 70 ? -0.669 -10.292 9.773 1.00 94.56 70 GLY A CA 1
ATOM 482 C C . GLY A 1 70 ? -1.015 -10.564 11.237 1.00 94.56 70 GLY A C 1
ATOM 483 O O . GLY A 1 70 ? -1.972 -10.027 11.797 1.00 94.56 70 GLY A O 1
ATOM 484 N N . THR A 1 71 ? -0.203 -11.394 11.893 1.00 90.50 71 THR A N 1
ATOM 485 C CA . THR A 1 71 ? -0.478 -11.932 13.240 1.00 90.50 71 THR A CA 1
ATOM 486 C C . THR A 1 71 ? 0.733 -11.831 14.163 1.00 90.50 71 THR A C 1
ATOM 488 O O . THR A 1 71 ? 1.866 -11.958 13.707 1.00 90.50 71 THR A O 1
ATOM 491 N N . THR A 1 72 ? 0.510 -11.634 15.460 1.00 85.88 72 THR A N 1
ATOM 492 C CA . THR A 1 72 ? 1.564 -11.748 16.471 1.00 85.88 72 THR A CA 1
ATOM 493 C C . THR A 1 72 ? 1.428 -13.082 17.189 1.00 85.88 72 THR A C 1
ATOM 495 O O . THR A 1 72 ? 0.438 -13.324 17.877 1.00 85.88 72 THR A O 1
ATOM 498 N N . THR A 1 73 ? 2.448 -13.927 17.075 1.00 82.62 73 THR A N 1
ATOM 499 C CA . THR A 1 73 ? 2.509 -15.225 17.756 1.00 82.62 73 THR A CA 1
ATOM 500 C C . THR A 1 73 ? 3.752 -15.260 18.627 1.00 82.62 73 THR A C 1
ATOM 502 O O . THR A 1 73 ? 4.858 -15.027 18.148 1.00 82.62 73 THR A O 1
ATOM 505 N N . SER A 1 74 ? 3.579 -15.527 19.925 1.00 85.88 74 SER A N 1
ATOM 506 C CA . SER A 1 74 ? 4.683 -15.615 20.895 1.00 85.88 74 SER A CA 1
ATOM 507 C C . SER A 1 74 ? 5.624 -14.392 20.897 1.00 85.88 74 SER A C 1
ATOM 509 O O . SER A 1 74 ? 6.836 -14.530 21.037 1.00 85.88 74 SER A O 1
ATOM 511 N N . GLY A 1 75 ? 5.067 -13.188 20.722 1.00 81.06 75 GLY A N 1
ATOM 512 C CA . GLY A 1 75 ? 5.821 -11.927 20.704 1.00 81.06 75 GLY A CA 1
ATOM 513 C C . GLY A 1 75 ? 6.465 -11.571 19.360 1.00 81.06 75 GLY A C 1
ATOM 514 O O . GLY A 1 75 ? 7.006 -10.477 19.224 1.00 81.06 75 GLY A O 1
ATOM 515 N N . THR A 1 76 ? 6.376 -12.438 18.349 1.00 83.62 76 THR A N 1
ATOM 516 C CA . THR A 1 76 ? 6.857 -12.148 16.994 1.00 83.62 76 THR A CA 1
ATOM 517 C C . THR A 1 76 ? 5.696 -11.750 16.096 1.00 83.62 76 THR A C 1
ATOM 519 O O . THR A 1 76 ? 4.752 -12.516 15.908 1.00 83.62 76 THR A O 1
ATOM 522 N N . THR A 1 77 ? 5.777 -10.549 15.530 1.00 84.88 77 THR A N 1
ATOM 523 C CA . THR A 1 77 ? 4.815 -10.046 14.547 1.00 84.88 77 THR A CA 1
ATOM 524 C C . THR A 1 77 ? 5.231 -10.481 13.152 1.00 84.88 77 THR A C 1
ATOM 526 O O . THR A 1 77 ? 6.323 -10.146 12.697 1.00 84.88 77 THR A O 1
ATOM 529 N N . THR A 1 78 ? 4.349 -11.195 12.463 1.00 92.31 78 THR A N 1
ATOM 530 C CA . THR A 1 78 ? 4.459 -11.454 11.029 1.00 92.31 78 THR A CA 1
ATOM 531 C C . THR A 1 78 ? 3.559 -10.492 10.271 1.00 92.31 78 THR A C 1
ATOM 533 O O . THR A 1 78 ? 2.462 -10.157 10.723 1.00 92.31 78 THR A O 1
ATOM 536 N N . ASN A 1 79 ? 4.030 -10.032 9.117 1.00 95.69 79 ASN A N 1
ATOM 537 C CA . ASN A 1 79 ? 3.190 -9.293 8.186 1.00 95.69 79 ASN A CA 1
ATOM 538 C C . ASN A 1 79 ? 2.207 -10.247 7.503 1.00 95.69 79 ASN A C 1
ATOM 540 O O . ASN A 1 79 ? 2.484 -11.439 7.356 1.00 95.69 79 ASN A O 1
ATOM 544 N N . GLY A 1 80 ? 1.066 -9.715 7.076 1.00 96.25 80 GLY A N 1
ATOM 545 C CA . GLY A 1 80 ? 0.186 -10.421 6.157 1.00 96.25 80 GLY A CA 1
ATOM 546 C C . GLY A 1 80 ? 0.782 -10.487 4.752 1.00 96.25 80 GLY A C 1
ATOM 547 O O . GLY A 1 80 ? 1.924 -10.083 4.516 1.00 96.25 80 GLY A O 1
ATOM 548 N N . ALA A 1 81 ? -0.004 -10.993 3.802 1.00 96.38 81 ALA A N 1
ATOM 549 C CA . ALA A 1 81 ? 0.429 -11.066 2.414 1.00 96.38 81 ALA A CA 1
ATOM 550 C C . ALA A 1 81 ? 0.746 -9.664 1.862 1.00 96.38 81 ALA A C 1
ATOM 552 O O . ALA A 1 81 ? -0.029 -8.721 2.044 1.00 96.38 81 ALA A O 1
ATOM 553 N N . ALA A 1 82 ? 1.892 -9.539 1.190 1.00 96.62 82 ALA A N 1
ATOM 554 C CA . ALA A 1 82 ? 2.267 -8.317 0.495 1.00 96.62 82 ALA A CA 1
ATOM 555 C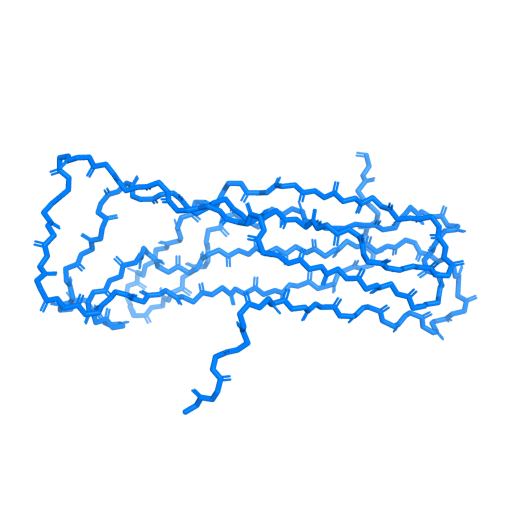 C . ALA A 1 82 ? 1.477 -8.196 -0.813 1.00 96.62 82 ALA A C 1
ATOM 557 O O . ALA A 1 82 ? 1.361 -9.166 -1.562 1.00 96.62 82 ALA A O 1
ATOM 558 N N . GLY A 1 83 ? 0.957 -7.005 -1.097 1.00 96.75 83 GLY A N 1
ATOM 559 C CA . GLY A 1 83 ? 0.326 -6.686 -2.374 1.00 96.75 83 GLY A CA 1
ATOM 560 C C . GLY A 1 83 ? 1.172 -5.709 -3.180 1.00 96.75 83 GLY A C 1
ATOM 561 O O . GLY A 1 83 ? 1.744 -4.771 -2.621 1.00 96.75 83 GLY A O 1
ATOM 562 N N . THR A 1 84 ? 1.246 -5.919 -4.493 1.00 97.19 84 THR A N 1
ATOM 563 C CA . THR A 1 84 ? 1.918 -5.001 -5.419 1.00 97.19 84 THR A CA 1
ATOM 564 C C . THR A 1 84 ? 1.095 -3.735 -5.594 1.00 97.19 84 THR A C 1
ATOM 566 O O . THR A 1 84 ? -0.098 -3.782 -5.887 1.00 97.19 84 THR A O 1
ATOM 569 N N . VAL A 1 85 ? 1.751 -2.591 -5.441 1.00 97.31 85 VAL A N 1
ATOM 570 C CA . VAL A 1 85 ? 1.128 -1.273 -5.591 1.00 97.31 85 VAL A CA 1
ATOM 571 C C . VAL A 1 85 ? 1.772 -0.443 -6.686 1.00 97.31 85 VAL A C 1
ATOM 573 O O . VAL A 1 85 ? 1.135 0.481 -7.171 1.00 97.31 85 VAL A O 1
ATOM 576 N N . ALA A 1 86 ? 2.981 -0.764 -7.127 1.00 97.00 86 ALA A N 1
ATOM 577 C CA . ALA A 1 86 ? 3.538 -0.236 -8.366 1.00 97.00 86 ALA A CA 1
ATOM 578 C C . ALA A 1 86 ? 4.576 -1.211 -8.920 1.00 97.00 86 ALA A C 1
ATOM 580 O O . ALA A 1 86 ? 5.183 -1.959 -8.154 1.00 97.00 86 ALA A O 1
ATOM 581 N N . SER A 1 87 ? 4.798 -1.199 -10.227 1.00 96.94 87 SER A N 1
ATOM 582 C CA . SER A 1 87 ? 5.858 -1.997 -10.843 1.00 96.94 87 SER A CA 1
ATOM 583 C C . SER A 1 87 ? 6.361 -1.377 -12.140 1.00 96.94 87 SER A C 1
ATOM 585 O O . SER A 1 87 ? 5.647 -0.617 -12.796 1.00 96.94 87 SER A O 1
ATOM 587 N N . ALA A 1 88 ? 7.579 -1.745 -12.517 1.00 96.19 88 ALA A N 1
ATOM 588 C CA . ALA A 1 88 ? 8.105 -1.594 -13.865 1.00 96.19 88 ALA A CA 1
ATOM 589 C C . ALA A 1 88 ? 8.362 -2.983 -14.451 1.00 96.19 88 ALA A C 1
ATOM 591 O O . ALA A 1 88 ? 8.839 -3.888 -13.756 1.00 96.19 88 ALA A O 1
ATOM 592 N N . SER A 1 89 ? 8.029 -3.152 -15.726 1.00 94.69 89 SER A N 1
ATOM 593 C CA . SER A 1 89 ? 8.344 -4.367 -16.470 1.00 94.69 89 SER A CA 1
ATOM 594 C C . SER A 1 89 ? 9.834 -4.418 -16.814 1.00 94.69 89 SER A C 1
ATOM 596 O O . SER A 1 89 ? 10.563 -3.434 -16.681 1.00 94.69 89 SER A O 1
ATOM 598 N N . ASP A 1 90 ? 10.303 -5.590 -17.237 1.00 93.50 90 ASP A N 1
ATOM 599 C CA . ASP A 1 90 ? 11.646 -5.709 -17.800 1.00 93.50 90 ASP A CA 1
ATOM 600 C C . ASP A 1 90 ? 11.783 -4.801 -19.030 1.00 93.50 90 ASP A C 1
ATOM 602 O O . ASP A 1 90 ? 10.927 -4.821 -19.914 1.00 93.50 90 ASP A O 1
ATOM 606 N N . GLY A 1 91 ? 12.828 -3.976 -19.061 1.00 93.38 91 GLY A N 1
ATOM 607 C CA . GLY A 1 91 ? 13.013 -2.938 -20.074 1.00 93.38 91 GLY A CA 1
ATOM 608 C C . GLY A 1 91 ? 12.438 -1.561 -19.717 1.00 93.38 91 GLY A C 1
ATOM 609 O O . GLY A 1 91 ? 12.671 -0.620 -20.475 1.00 93.38 91 GLY A O 1
ATOM 610 N N . ASP A 1 92 ? 11.760 -1.409 -18.578 1.00 94.56 92 ASP A N 1
ATOM 611 C CA . ASP A 1 92 ? 11.216 -0.123 -18.108 1.00 94.56 92 ASP A CA 1
ATOM 612 C C . ASP A 1 92 ? 11.725 0.281 -16.710 1.00 94.56 92 ASP A C 1
ATOM 614 O O . ASP A 1 92 ? 11.230 1.233 -16.106 1.00 94.56 92 ASP A O 1
ATOM 618 N N . GLY A 1 93 ? 12.687 -0.460 -16.154 1.00 93.62 93 GLY A N 1
ATOM 619 C CA . GLY A 1 93 ? 13.109 -0.283 -14.766 1.00 93.62 93 GLY A CA 1
ATOM 620 C C . GLY A 1 93 ? 13.776 1.053 -14.472 1.00 93.62 93 GLY A C 1
ATOM 621 O O . GLY A 1 93 ? 13.514 1.643 -13.427 1.00 93.62 93 GLY A O 1
ATOM 622 N N . ASN A 1 94 ? 14.624 1.525 -15.390 1.00 94.81 94 ASN A N 1
ATOM 623 C CA . ASN A 1 94 ? 15.521 2.651 -15.146 1.00 94.81 94 ASN A CA 1
ATOM 624 C C . ASN A 1 94 ? 14.781 3.987 -14.960 1.00 94.81 94 ASN A C 1
ATOM 626 O O . ASN A 1 94 ? 13.766 4.261 -15.605 1.00 94.81 94 ASN A O 1
ATOM 630 N N . GLY A 1 95 ? 15.397 4.871 -14.174 1.00 95.12 95 GLY A N 1
ATOM 631 C CA . GLY A 1 95 ? 14.976 6.257 -13.988 1.00 95.12 95 GLY A CA 1
ATOM 632 C C . GLY A 1 95 ? 14.215 6.485 -12.686 1.00 95.12 95 GLY A C 1
ATOM 633 O O . GLY A 1 95 ? 14.248 5.666 -11.764 1.00 95.12 95 GLY A O 1
ATOM 634 N N . ILE A 1 96 ? 13.564 7.641 -12.599 1.00 97.12 96 ILE A N 1
ATOM 635 C CA . ILE A 1 96 ? 12.801 8.065 -11.429 1.00 97.12 96 ILE A CA 1
ATOM 636 C C . ILE A 1 96 ? 11.316 7.850 -11.694 1.00 97.12 96 ILE A C 1
ATOM 638 O O . ILE A 1 96 ? 10.786 8.242 -12.731 1.00 97.12 96 ILE A O 1
ATOM 642 N N . SER A 1 97 ? 10.626 7.240 -10.735 1.00 97.19 97 SER A N 1
ATOM 643 C CA . SER A 1 97 ? 9.175 7.057 -10.753 1.00 97.19 97 SER A CA 1
ATOM 644 C C . SER A 1 97 ? 8.560 7.503 -9.435 1.00 97.19 97 SER A C 1
ATOM 646 O O . SER A 1 97 ? 8.933 7.019 -8.369 1.00 97.19 97 SER A O 1
ATOM 648 N N . THR A 1 98 ? 7.585 8.406 -9.501 1.00 97.69 98 THR A N 1
ATOM 649 C CA . THR A 1 98 ? 6.944 9.010 -8.330 1.00 97.69 98 THR A CA 1
ATOM 650 C C . THR A 1 98 ? 5.474 8.616 -8.264 1.00 97.69 98 THR A C 1
ATOM 652 O O . THR A 1 98 ? 4.715 8.790 -9.222 1.00 97.69 98 THR A O 1
ATOM 655 N N . PHE A 1 99 ? 5.049 8.140 -7.096 1.00 97.25 99 PHE A N 1
ATOM 656 C CA . PHE A 1 99 ? 3.685 7.703 -6.821 1.00 97.25 99 PHE A CA 1
ATOM 657 C C . PHE A 1 99 ? 3.127 8.396 -5.588 1.00 97.25 99 PHE A C 1
ATOM 659 O O . PHE A 1 99 ? 3.844 8.648 -4.624 1.00 97.25 99 PHE A O 1
ATOM 666 N N . THR A 1 100 ? 1.823 8.643 -5.592 1.00 96.31 100 THR A N 1
ATOM 667 C CA . THR A 1 100 ? 1.074 9.093 -4.413 1.00 96.31 100 THR A CA 1
ATOM 668 C C . THR A 1 100 ? 0.062 8.044 -3.993 1.00 96.31 100 THR A C 1
ATOM 670 O O . THR A 1 100 ? -0.414 7.275 -4.823 1.00 96.31 100 THR A O 1
ATOM 673 N N . PHE A 1 101 ? -0.288 8.028 -2.707 1.00 95.12 101 PHE A N 1
ATOM 674 C CA . PHE A 1 101 ? -1.219 7.049 -2.131 1.00 95.12 101 PHE A CA 1
ATOM 675 C C . PHE A 1 101 ? -2.446 7.697 -1.481 1.00 95.12 101 PHE A C 1
ATOM 677 O O . PHE A 1 101 ? -3.086 7.108 -0.609 1.00 95.12 101 PHE A O 1
ATOM 684 N N . GLY A 1 102 ? -2.784 8.921 -1.898 1.00 92.50 102 GLY A N 1
ATOM 685 C CA . GLY A 1 102 ? -3.915 9.688 -1.361 1.00 92.50 102 GLY A CA 1
ATOM 686 C C . GLY A 1 102 ? -5.297 9.084 -1.652 1.00 92.50 102 GLY A C 1
ATOM 687 O O . GLY A 1 102 ? -6.259 9.432 -0.978 1.00 92.50 102 GLY A O 1
ATOM 688 N N . SER A 1 103 ? -5.404 8.163 -2.615 1.00 92.06 103 SER A N 1
ATOM 689 C CA . SER A 1 103 ? -6.633 7.424 -2.949 1.00 92.06 103 SER A CA 1
ATOM 690 C C . SER A 1 103 ? -6.848 6.164 -2.099 1.00 92.06 103 SER A C 1
ATOM 692 O O . SER A 1 103 ? -7.814 5.432 -2.316 1.00 92.06 103 SER A O 1
ATOM 694 N N . SER A 1 104 ? -5.963 5.894 -1.135 1.00 95.19 104 SER A N 1
ATOM 695 C CA . SER A 1 104 ? -6.082 4.741 -0.240 1.00 95.19 104 SER A CA 1
ATOM 696 C C . SER A 1 104 ? -7.312 4.861 0.662 1.00 95.19 104 SER A C 1
ATOM 698 O O . SER A 1 104 ? -7.654 5.945 1.135 1.00 95.19 104 SER A O 1
ATOM 700 N N . THR A 1 105 ? -7.974 3.737 0.935 1.00 96.62 105 THR A N 1
ATOM 701 C CA . THR A 1 105 ? -9.219 3.700 1.716 1.00 96.62 105 THR A CA 1
ATOM 702 C C . THR A 1 105 ? -9.130 2.696 2.854 1.00 96.62 105 THR A C 1
ATOM 704 O O . THR A 1 105 ? -8.519 1.639 2.722 1.00 96.62 105 THR A O 1
ATOM 707 N N . LEU A 1 106 ? -9.762 3.014 3.984 1.00 97.00 106 LEU A N 1
ATOM 708 C CA . LEU A 1 106 ? -9.906 2.105 5.116 1.00 97.00 106 LEU A CA 1
ATOM 709 C C . LEU A 1 106 ? -11.388 1.793 5.318 1.00 97.00 106 LEU A C 1
ATOM 711 O O . LEU A 1 106 ? -12.164 2.665 5.708 1.00 97.00 106 LEU A O 1
ATOM 715 N N . ALA A 1 107 ? -11.776 0.544 5.077 1.00 97.81 107 ALA A N 1
ATOM 716 C CA . ALA A 1 107 ? -13.115 0.058 5.374 1.00 97.81 107 ALA A CA 1
ATOM 717 C C . ALA A 1 107 ? -13.147 -0.501 6.799 1.00 97.81 107 ALA A C 1
ATOM 719 O O . ALA A 1 107 ? -12.429 -1.448 7.115 1.00 97.81 107 ALA A O 1
ATOM 720 N N . VAL A 1 108 ? -13.989 0.072 7.662 1.00 97.12 108 VAL A N 1
ATOM 721 C CA . VAL A 1 108 ? -14.172 -0.386 9.046 1.00 97.12 108 VAL A CA 1
ATOM 722 C C . VAL A 1 108 ? -15.602 -0.897 9.213 1.00 97.12 108 VAL A C 1
ATOM 724 O O . VAL A 1 108 ? -16.536 -0.096 9.129 1.00 97.12 108 VAL A O 1
ATOM 727 N N . PRO A 1 109 ? -15.814 -2.199 9.476 1.00 96.50 109 PRO A N 1
ATOM 728 C CA . PRO A 1 109 ? -17.155 -2.745 9.644 1.00 96.50 109 PRO A CA 1
ATOM 729 C C . PRO A 1 109 ? -17.977 -2.017 10.716 1.00 96.50 109 PRO A C 1
ATOM 731 O O . PRO A 1 109 ? -17.487 -1.665 11.796 1.00 96.50 109 PRO A O 1
ATOM 734 N N . GLY A 1 110 ? -19.272 -1.831 10.455 1.00 93.88 110 GLY A N 1
ATOM 735 C CA . GLY A 1 110 ? -20.192 -1.235 11.431 1.00 93.88 110 GLY A CA 1
ATOM 736 C C . GLY A 1 110 ? -20.202 -2.002 12.757 1.00 93.88 110 GLY A C 1
ATOM 737 O O . GLY A 1 110 ? -20.169 -1.385 13.817 1.00 93.88 110 GLY A O 1
ATOM 738 N N . ALA A 1 111 ? -20.119 -3.334 12.676 1.00 94.38 111 ALA A N 1
ATOM 739 C CA . ALA A 1 111 ? -20.142 -4.246 13.814 1.00 94.38 111 ALA A CA 1
ATOM 740 C C . ALA A 1 111 ? -18.882 -4.218 14.700 1.00 94.38 111 ALA A C 1
ATOM 742 O O . ALA A 1 111 ? -18.947 -4.701 15.827 1.00 94.38 111 ALA A O 1
ATOM 743 N N . THR A 1 112 ? -17.740 -3.676 14.244 1.00 93.38 112 THR A N 1
ATOM 744 C CA . THR A 1 112 ? -16.567 -3.586 15.130 1.00 93.38 112 THR A CA 1
ATOM 745 C C . THR A 1 112 ? -16.784 -2.520 16.198 1.00 93.38 112 THR A C 1
ATOM 747 O O . THR A 1 112 ? -17.172 -1.385 15.890 1.00 93.38 112 THR A O 1
ATOM 750 N N . THR A 1 113 ? -16.482 -2.862 17.450 1.00 92.56 113 THR A N 1
ATOM 751 C CA . THR A 1 113 ? -16.460 -1.912 18.565 1.00 92.56 113 THR A CA 1
ATOM 752 C C . THR A 1 113 ? -15.395 -0.851 18.311 1.00 92.56 113 THR A C 1
ATOM 754 O O . THR A 1 113 ? -14.246 -1.169 18.001 1.00 92.56 113 THR A O 1
ATOM 757 N N . LYS A 1 114 ? -15.779 0.421 18.434 1.00 94.31 114 LYS A N 1
ATOM 758 C CA . LYS A 1 114 ? -14.901 1.578 18.234 1.00 94.31 114 LYS A CA 1
ATOM 759 C C . LYS A 1 114 ? -14.789 2.317 19.557 1.00 94.31 114 LYS A C 1
ATOM 761 O O . LYS A 1 114 ? -15.797 2.726 20.127 1.00 94.31 114 LYS A O 1
ATOM 766 N N . LEU A 1 115 ? -13.570 2.457 20.052 1.00 94.12 115 LEU A N 1
ATOM 767 C CA . LEU A 1 115 ? -13.263 3.219 21.254 1.00 94.12 115 LEU A CA 1
ATOM 768 C C . LEU A 1 115 ? -12.843 4.633 20.853 1.00 94.12 115 LEU A C 1
ATOM 770 O O . LEU A 1 115 ? -12.271 4.833 19.783 1.00 94.12 115 LEU A O 1
ATOM 774 N N . ALA A 1 116 ? -13.070 5.612 21.728 1.00 93.75 116 ALA A N 1
ATOM 775 C CA . ALA A 1 116 ? -12.585 6.982 21.551 1.00 93.75 116 ALA A CA 1
ATOM 776 C C . ALA A 1 116 ? -11.063 7.070 21.811 1.00 93.75 116 ALA A C 1
ATOM 778 O O . ALA A 1 116 ? -10.609 7.708 22.758 1.00 93.75 116 ALA A O 1
ATOM 779 N N . LYS A 1 117 ? -10.276 6.353 21.002 1.00 94.38 117 LYS A N 1
ATOM 780 C CA . LYS A 1 117 ? -8.813 6.239 21.061 1.00 94.38 117 LYS A CA 1
ATOM 781 C C . LYS A 1 117 ? -8.236 6.262 19.645 1.00 94.38 117 LYS A C 1
ATOM 783 O O . LYS A 1 117 ? -8.942 5.994 18.675 1.00 94.38 117 LYS A O 1
ATOM 788 N N . ALA A 1 118 ? -6.944 6.559 19.531 1.00 93.38 118 ALA A N 1
ATOM 789 C CA . ALA A 1 118 ? -6.223 6.388 18.276 1.00 93.38 118 ALA A CA 1
ATOM 790 C C . ALA A 1 118 ? -6.024 4.897 17.979 1.00 93.38 118 ALA A C 1
ATOM 792 O O . ALA A 1 118 ? -5.790 4.117 18.899 1.00 93.38 118 ALA A O 1
ATOM 793 N N . TYR A 1 119 ? -6.088 4.529 16.702 1.00 95.12 119 TYR A N 1
ATOM 794 C CA . TYR A 1 119 ? -5.779 3.189 16.217 1.00 95.12 119 TYR A CA 1
ATOM 795 C C . TYR A 1 119 ? -4.613 3.272 15.242 1.00 95.12 119 TYR A C 1
ATOM 797 O O . TYR A 1 119 ? -4.611 4.123 14.352 1.00 95.12 119 TYR A O 1
ATOM 805 N N . THR A 1 120 ? -3.635 2.388 15.391 1.00 93.81 120 THR A N 1
ATOM 806 C CA . THR A 1 120 ? -2.439 2.367 14.548 1.00 93.81 120 THR A CA 1
ATOM 807 C C . THR A 1 120 ? -2.146 0.955 14.059 1.00 93.81 120 THR A C 1
ATOM 809 O O . THR A 1 120 ? -2.548 -0.036 14.663 1.00 93.81 120 THR A O 1
ATOM 812 N N . THR A 1 121 ? -1.454 0.875 12.929 1.00 94.25 121 THR A N 1
ATOM 813 C CA . THR A 1 121 ? -0.851 -0.345 12.392 1.00 94.25 121 THR A CA 1
ATOM 814 C C . THR A 1 121 ? 0.492 0.025 11.760 1.00 94.25 121 THR A C 1
ATOM 816 O O . THR A 1 121 ? 0.804 1.208 11.591 1.00 94.25 121 THR A O 1
ATOM 819 N N . THR A 1 122 ? 1.285 -0.977 11.406 1.00 93.38 122 THR A N 1
ATOM 820 C CA . THR A 1 122 ? 2.541 -0.816 10.678 1.00 93.38 122 THR A CA 1
ATOM 821 C C . THR A 1 122 ? 2.358 -1.315 9.255 1.00 93.38 122 THR A C 1
ATOM 823 O O . THR A 1 122 ? 1.819 -2.399 9.040 1.00 93.38 122 THR A O 1
ATOM 826 N N . LEU A 1 123 ? 2.834 -0.534 8.290 1.00 95.38 123 LEU A N 1
ATOM 827 C CA . LEU A 1 123 ? 2.962 -0.962 6.903 1.00 95.38 123 LEU A CA 1
ATOM 828 C C . LEU A 1 123 ? 4.437 -1.199 6.601 1.00 95.38 123 LEU A C 1
ATOM 830 O O . LEU A 1 123 ? 5.272 -0.334 6.867 1.00 95.38 123 LEU A O 1
ATOM 834 N N . THR A 1 124 ? 4.750 -2.360 6.044 1.00 95.56 124 THR A N 1
ATOM 835 C CA . THR A 1 124 ? 6.088 -2.689 5.558 1.00 95.56 124 THR A CA 1
ATOM 836 C C . THR A 1 124 ? 6.091 -2.585 4.047 1.00 95.56 124 THR A C 1
ATOM 838 O O . THR A 1 124 ? 5.309 -3.256 3.377 1.00 95.56 124 THR A O 1
ATOM 841 N N . TRP A 1 125 ? 6.981 -1.750 3.529 1.00 95.94 125 TRP A N 1
ATOM 842 C CA . TRP A 1 125 ? 7.182 -1.548 2.102 1.00 95.94 125 TRP A CA 1
ATOM 843 C C . TRP A 1 125 ? 8.425 -2.306 1.659 1.00 95.94 125 TRP A C 1
ATOM 845 O O . TRP A 1 125 ? 9.442 -2.273 2.351 1.00 95.94 125 TRP A O 1
ATOM 855 N N . ASN A 1 126 ? 8.343 -2.976 0.516 1.00 95.50 126 ASN A N 1
ATOM 856 C CA . ASN A 1 126 ? 9.466 -3.686 -0.080 1.00 95.50 126 ASN A CA 1
ATOM 857 C C . ASN A 1 126 ? 9.553 -3.365 -1.571 1.00 95.50 126 ASN A C 1
ATOM 859 O O . ASN A 1 126 ? 8.556 -3.488 -2.285 1.00 95.50 126 ASN A O 1
ATOM 863 N N . LEU A 1 127 ? 10.748 -2.994 -2.023 1.00 95.12 127 LEU A N 1
ATOM 864 C CA . LEU A 1 127 ? 11.095 -2.858 -3.432 1.00 95.12 127 LEU A CA 1
ATOM 865 C C . LEU A 1 127 ? 11.957 -4.061 -3.814 1.00 95.12 127 LEU A C 1
ATOM 867 O O . LEU A 1 127 ? 13.010 -4.272 -3.215 1.00 95.12 127 LEU A O 1
ATOM 871 N N . GLY A 1 128 ? 11.483 -4.870 -4.757 1.00 92.62 128 GLY A N 1
ATOM 872 C CA . GLY A 1 128 ? 12.196 -6.052 -5.232 1.00 92.62 128 GLY A CA 1
ATOM 873 C C . GLY A 1 128 ? 12.406 -6.035 -6.740 1.00 92.62 128 GLY A C 1
ATOM 874 O O . GLY A 1 128 ? 11.597 -5.486 -7.480 1.00 92.62 128 GLY A O 1
ATOM 875 N N . ASP A 1 129 ? 13.456 -6.714 -7.187 1.00 84.44 129 ASP A N 1
ATOM 876 C CA . ASP A 1 129 ? 13.915 -6.743 -8.584 1.00 84.44 129 ASP A CA 1
ATOM 877 C C . ASP A 1 129 ? 13.152 -7.756 -9.462 1.00 84.44 129 ASP A C 1
ATOM 879 O O . ASP A 1 129 ? 13.603 -8.132 -10.540 1.00 84.44 129 ASP A O 1
ATOM 883 N N . THR A 1 130 ? 12.017 -8.272 -8.983 1.00 67.19 130 THR A N 1
ATOM 884 C CA . THR A 1 130 ? 11.221 -9.289 -9.683 1.00 67.19 130 THR A CA 1
ATOM 885 C C . THR A 1 130 ? 10.073 -8.606 -10.432 1.00 67.19 130 THR A C 1
ATOM 887 O O . THR A 1 130 ? 9.200 -8.033 -9.770 1.00 67.19 130 THR A O 1
ATOM 890 N N . PRO A 1 131 ? 10.029 -8.644 -11.779 1.00 56.12 131 PRO A N 1
ATOM 891 C CA . PRO A 1 131 ? 8.895 -8.116 -12.529 1.00 56.12 131 PRO A CA 1
ATOM 892 C C . PRO A 1 131 ? 7.621 -8.870 -12.134 1.00 56.12 131 PRO A C 1
ATOM 894 O O . PRO A 1 131 ? 7.649 -10.087 -11.949 1.00 56.12 131 PRO A O 1
ATOM 897 N N . SER A 1 132 ? 6.501 -8.157 -11.998 1.00 48.72 132 SER A N 1
ATOM 898 C CA . SER A 1 132 ? 5.190 -8.813 -11.909 1.00 48.72 132 SER A CA 1
ATOM 899 C C . SER A 1 132 ? 4.937 -9.509 -13.250 1.00 48.72 132 SER A C 1
ATOM 901 O O . SER A 1 132 ? 4.963 -8.835 -14.279 1.00 48.72 132 SER A O 1
ATOM 903 N N . ASN A 1 133 ? 4.790 -10.833 -13.245 1.00 42.47 133 ASN A N 1
ATOM 904 C CA . ASN A 1 133 ? 4.540 -11.639 -14.442 1.00 42.47 133 ASN A CA 1
ATOM 905 C C . ASN A 1 133 ? 3.072 -11.618 -14.874 1.00 42.47 133 ASN A C 1
ATOM 907 O O . ASN A 1 133 ? 2.194 -11.469 -13.995 1.00 42.47 133 ASN A O 1
#